Protein AF-A0A173MQA8-F1 (afdb_monomer)

Radius of gyration: 24.19 Å; Cα contacts (8 Å, |Δi|>4): 59; chains: 1; bounding box: 45×31×70 Å

Foldseek 3Di:
DPVVVVVVVVVVVLLVLLVVCVVVVDDLVRSLVVVVVVVDDSVVSVVSNVVVVVVVVLVVLLVVLQVQLVVQQVVLVVVLVVVVVVCVVPVDPVNVVSVVSNVVSVVSNVVSVVVSVD

Secondary structure (DSSP, 8-state):
--HHHHHHHHHHHHHHHHHHHHHTT--HHHHHHHHHTTT--HHHHHHHHHHHHHHHHHHHHHHHHHHHHHHHHHHHHHHHHHHHHHHTTS--THHHHHHHHHHHHHHHHHHHHHHHH-

Organism: NCBI:txid477680

Mean predicted aligned error: 11.74 Å

Solvent-accessible surface area (backbone atoms only — not comparable to full-atom values): 6474 Å² total; per-residue (Å²): 139,71,70,63,61,59,56,51,51,52,52,52,52,51,53,52,50,52,54,51,41,53,74,71,67,52,50,72,68,59,50,43,56,60,45,39,76,75,74,46,58,64,71,58,49,52,51,52,51,51,52,52,51,50,55,53,49,51,56,49,51,46,52,51,35,50,53,53,21,52,49,38,37,52,52,25,50,52,50,42,56,53,44,52,68,51,37,78,78,39,98,54,76,61,60,62,58,41,49,49,48,31,51,53,17,51,52,49,34,52,52,45,54,52,66,74,74,109

Nearest PDB structures (foldseek):
  7ajd-assembly1_AO  TM=7.010E-01  e=4.979E+00  Bos taurus

Sequence (118 aa):
MIKQDAASRTIEAIHESVRTYLKQGLTNEQIIEKLKEENLEPYYIETVIDNIYKEYEDKKNLKNAILTGSILVIVGLVINMLSYRLSENMNSSAFLLFWGIVVTGIVTIIRGMILYRS

Structure (mmCIF, N/CA/C/O backbone):
data_AF-A0A173MQA8-F1
#
_entry.id   AF-A0A173MQA8-F1
#
loop_
_atom_site.group_PDB
_atom_site.id
_atom_site.type_symbol
_atom_site.label_atom_id
_atom_site.label_alt_id
_atom_site.label_comp_id
_atom_site.label_asym_id
_atom_site.label_entity_id
_atom_site.label_seq_id
_atom_site.pdbx_PDB_ins_code
_atom_site.Cartn_x
_atom_site.Cartn_y
_atom_site.Cartn_z
_atom_site.occupancy
_atom_site.B_iso_or_equiv
_atom_site.auth_seq_id
_atom_site.auth_comp_id
_atom_site.auth_asym_id
_atom_site.auth_atom_id
_atom_site.pdbx_PDB_model_num
ATOM 1 N N . MET A 1 1 ? 1.952 17.933 30.700 1.00 52.88 1 MET A N 1
ATOM 2 C CA . MET A 1 1 ? 2.491 17.219 29.523 1.00 52.88 1 MET A CA 1
ATOM 3 C C . MET A 1 1 ? 2.359 15.683 29.600 1.00 52.88 1 MET A C 1
ATOM 5 O O . MET A 1 1 ? 2.929 15.018 28.762 1.00 52.88 1 MET A O 1
ATOM 9 N N . ILE A 1 2 ? 1.587 15.100 30.541 1.00 55.47 2 ILE A N 1
ATOM 10 C CA . ILE A 1 2 ? 1.528 13.629 30.767 1.00 55.47 2 ILE A CA 1
ATOM 11 C C . ILE A 1 2 ? 0.238 12.976 30.209 1.00 55.47 2 ILE A C 1
ATOM 13 O O . ILE A 1 2 ? 0.187 11.773 29.985 1.00 55.47 2 ILE A O 1
ATOM 17 N N . LYS A 1 3 ? -0.820 13.753 29.925 1.00 53.62 3 LYS A N 1
ATOM 18 C CA . LYS A 1 3 ? -2.111 13.208 29.449 1.00 53.62 3 LYS A CA 1
ATOM 19 C C . LYS A 1 3 ? -2.112 12.748 27.984 1.00 53.62 3 LYS A C 1
ATOM 21 O O . LYS A 1 3 ? -2.964 11.949 27.617 1.00 53.62 3 LYS A O 1
ATOM 26 N N . GLN A 1 4 ? -1.188 13.245 27.162 1.00 57.44 4 GLN A N 1
ATOM 27 C CA . GLN A 1 4 ? -1.183 12.9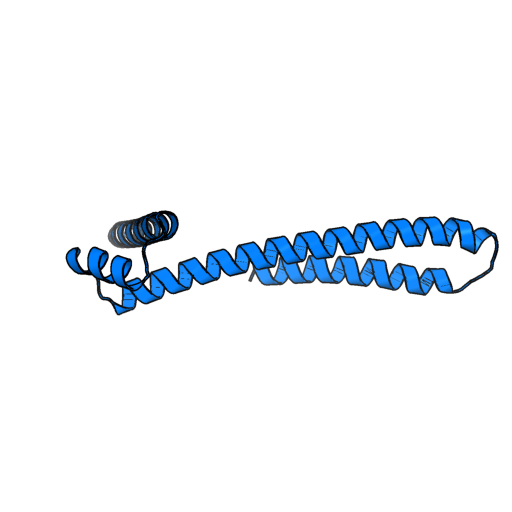72 25.722 1.00 57.44 4 GLN A CA 1
ATOM 28 C C . GLN A 1 4 ? -0.685 11.547 25.412 1.00 57.44 4 GLN A C 1
ATOM 30 O O . GLN A 1 4 ? -1.253 10.879 24.554 1.00 57.44 4 GLN A O 1
ATOM 35 N N . ASP A 1 5 ? 0.268 11.036 26.198 1.00 61.88 5 ASP A N 1
ATOM 36 C CA . ASP A 1 5 ? 0.814 9.681 26.031 1.00 61.88 5 ASP A CA 1
ATOM 37 C C . ASP A 1 5 ? -0.187 8.576 26.383 1.00 61.88 5 ASP A C 1
ATOM 39 O O . ASP A 1 5 ? -0.209 7.534 25.734 1.00 61.88 5 ASP A O 1
ATOM 43 N N . ALA A 1 6 ? -1.032 8.780 27.400 1.00 63.34 6 ALA A N 1
ATOM 44 C CA . ALA A 1 6 ? -2.006 7.769 27.812 1.00 63.34 6 ALA A CA 1
ATOM 45 C C . ALA A 1 6 ? -3.102 7.576 26.754 1.00 63.34 6 ALA A C 1
ATOM 47 O O . ALA A 1 6 ? -3.419 6.445 26.404 1.00 63.34 6 ALA A O 1
ATOM 48 N N . ALA A 1 7 ? -3.627 8.675 26.201 1.00 66.00 7 ALA A N 1
ATOM 49 C CA . ALA A 1 7 ? -4.619 8.620 25.131 1.00 66.00 7 ALA A CA 1
ATOM 50 C C . ALA A 1 7 ? -4.038 8.005 23.847 1.00 66.00 7 ALA A C 1
ATOM 52 O O . ALA A 1 7 ? -4.692 7.174 23.226 1.00 66.00 7 ALA A O 1
ATOM 53 N N . SER A 1 8 ? -2.795 8.351 23.484 1.00 65.56 8 SER A N 1
ATOM 54 C CA . SER A 1 8 ? -2.127 7.782 22.304 1.00 65.56 8 SER A CA 1
ATOM 55 C C . SER A 1 8 ? -1.949 6.265 22.415 1.00 65.56 8 SER A C 1
ATOM 57 O O . SER A 1 8 ? -2.233 5.544 21.463 1.00 65.56 8 SER A O 1
ATOM 59 N N . ARG A 1 9 ? -1.565 5.761 23.596 1.00 68.38 9 ARG A N 1
ATOM 60 C CA . ARG A 1 9 ? -1.428 4.314 23.843 1.00 68.38 9 ARG A CA 1
ATOM 61 C C . ARG A 1 9 ? -2.759 3.571 23.759 1.00 68.38 9 ARG A C 1
ATOM 63 O O . ARG A 1 9 ? -2.796 2.453 23.258 1.00 68.38 9 ARG A O 1
ATOM 70 N N . THR A 1 10 ? -3.853 4.182 24.218 1.00 76.56 10 THR A N 1
ATOM 71 C CA . THR A 1 10 ? -5.195 3.595 24.081 1.00 76.56 10 THR A CA 1
ATOM 72 C C . THR A 1 10 ? -5.611 3.505 22.614 1.00 76.56 10 THR A C 1
ATOM 74 O O . THR A 1 10 ? -6.142 2.485 22.191 1.00 76.56 10 THR A O 1
ATOM 77 N N . ILE A 1 11 ? -5.323 4.538 21.820 1.00 77.88 11 ILE A N 1
ATOM 78 C CA . ILE A 1 11 ? -5.619 4.553 20.381 1.00 77.88 11 ILE A CA 1
ATOM 79 C C . ILE A 1 11 ? -4.815 3.468 19.653 1.00 77.88 11 ILE A C 1
ATOM 81 O O . ILE A 1 11 ? -5.380 2.693 18.883 1.00 77.88 11 ILE A O 1
ATOM 85 N N . GLU A 1 12 ? -3.515 3.362 19.931 1.00 81.88 12 GLU A N 1
ATOM 86 C CA . GLU A 1 12 ? -2.658 2.317 19.359 1.00 81.88 12 GLU A CA 1
ATOM 87 C C . GLU A 1 12 ? -3.158 0.908 19.707 1.00 81.88 12 GLU A C 1
ATOM 89 O O . GLU A 1 12 ? -3.242 0.054 18.823 1.00 81.88 12 GLU A O 1
ATOM 94 N N . ALA A 1 13 ? -3.577 0.683 20.956 1.00 84.88 13 ALA A N 1
ATOM 95 C CA . ALA A 1 13 ? -4.135 -0.596 21.390 1.00 84.88 13 ALA A CA 1
ATOM 96 C C . ALA A 1 13 ? -5.436 -0.958 20.648 1.00 84.88 13 ALA A C 1
ATOM 98 O O . ALA A 1 13 ? -5.638 -2.120 20.283 1.00 84.88 13 ALA A O 1
ATOM 99 N N . ILE A 1 14 ? -6.299 0.026 20.369 1.00 85.25 14 ILE A N 1
ATOM 100 C CA . ILE A 1 14 ? -7.528 -0.185 19.588 1.00 85.25 14 ILE A CA 1
ATOM 101 C C . ILE A 1 14 ? -7.177 -0.541 18.139 1.00 85.25 14 ILE A C 1
ATOM 103 O O . ILE A 1 14 ? -7.697 -1.518 17.600 1.00 85.25 14 ILE A O 1
ATOM 107 N N . HIS A 1 15 ? -6.246 0.189 17.519 1.00 87.56 15 HIS A N 1
ATOM 108 C CA . HIS A 1 15 ? -5.764 -0.119 16.169 1.00 87.56 15 HIS A CA 1
ATOM 109 C C . HIS A 1 15 ? -5.168 -1.532 16.073 1.00 87.56 15 HIS A C 1
ATOM 111 O O . HIS A 1 15 ? -5.411 -2.251 15.099 1.00 87.56 15 HIS A O 1
ATOM 117 N N . GLU A 1 16 ? -4.397 -1.956 17.075 1.00 88.25 16 GLU A N 1
ATOM 118 C CA . GLU A 1 16 ? -3.797 -3.289 17.113 1.00 88.25 16 GLU A CA 1
ATOM 119 C C . GLU A 1 16 ? -4.839 -4.397 17.326 1.00 88.25 16 GLU A C 1
ATOM 121 O O . GLU A 1 16 ? -4.778 -5.443 16.668 1.00 88.25 16 GLU A O 1
ATOM 126 N N . SER A 1 17 ? -5.849 -4.140 18.157 1.00 87.81 17 SER A N 1
ATOM 127 C CA . SER A 1 17 ? -6.977 -5.052 18.374 1.00 87.81 17 SER A CA 1
ATOM 128 C C . SER A 1 17 ? -7.788 -5.243 17.092 1.00 87.81 17 SER A C 1
ATOM 130 O O . SER A 1 17 ? -7.986 -6.376 16.650 1.00 87.81 17 SER A O 1
ATOM 132 N N . VAL A 1 18 ? -8.152 -4.149 16.411 1.00 89.75 18 VAL A N 1
ATOM 133 C CA . VAL A 1 18 ? -8.855 -4.197 15.117 1.00 89.75 18 VAL A CA 1
ATOM 134 C C . VAL A 1 18 ? -8.027 -4.945 14.068 1.00 89.75 18 VAL A C 1
ATOM 136 O O . VAL A 1 18 ? -8.551 -5.830 13.391 1.00 89.75 18 VAL A O 1
ATOM 139 N N . ARG A 1 19 ? -6.717 -4.673 13.960 1.00 89.00 19 ARG A N 1
ATOM 140 C CA . ARG A 1 19 ? -5.829 -5.419 13.046 1.00 89.00 19 ARG A CA 1
ATOM 141 C C . ARG A 1 19 ? -5.806 -6.912 13.353 1.00 89.00 19 ARG A C 1
ATOM 143 O O . ARG A 1 19 ? -5.752 -7.723 12.429 1.00 89.00 19 ARG A O 1
ATOM 150 N N . THR A 1 20 ? -5.809 -7.280 14.629 1.00 91.25 20 THR A N 1
ATOM 151 C CA . THR A 1 20 ? -5.816 -8.683 15.050 1.00 91.25 20 THR A CA 1
ATOM 152 C C . THR A 1 20 ? -7.118 -9.360 14.643 1.00 91.25 20 THR A C 1
ATOM 154 O O . THR A 1 20 ? -7.080 -10.444 14.063 1.00 91.25 20 THR A O 1
ATOM 157 N N . TYR A 1 21 ? -8.257 -8.697 14.843 1.00 91.50 21 TYR A N 1
ATOM 158 C CA . TYR A 1 21 ? -9.551 -9.237 14.442 1.00 91.50 21 TYR A CA 1
ATOM 159 C C . TYR A 1 21 ? -9.703 -9.368 12.922 1.00 91.50 21 TYR A C 1
ATOM 161 O O . TYR A 1 21 ? -10.156 -10.406 12.438 1.00 91.50 21 TYR A O 1
ATOM 169 N N . LEU A 1 22 ? -9.232 -8.382 12.155 1.00 89.50 22 LEU A N 1
ATOM 170 C CA . LEU A 1 22 ? -9.214 -8.460 10.692 1.00 89.50 22 LEU A CA 1
ATOM 171 C C . LEU A 1 22 ? -8.345 -9.627 10.195 1.00 89.50 22 LEU A C 1
ATOM 173 O O . LEU A 1 22 ? -8.740 -10.353 9.286 1.00 89.50 22 LEU A O 1
ATOM 177 N N . LYS A 1 23 ? -7.187 -9.873 10.825 1.00 88.88 23 LYS A N 1
ATOM 178 C CA . LYS A 1 23 ? -6.335 -11.037 10.507 1.00 88.88 23 LYS A CA 1
ATOM 179 C C . LYS A 1 23 ? -6.993 -12.376 10.838 1.00 88.88 23 LYS A C 1
ATOM 181 O O . LYS A 1 23 ? -6.674 -13.373 10.198 1.00 88.88 23 LYS A O 1
ATOM 186 N N . GLN A 1 24 ? -7.881 -12.406 11.828 1.00 91.06 24 GLN A N 1
ATOM 187 C CA . GLN A 1 24 ? -8.671 -13.586 12.186 1.00 91.06 24 GLN A CA 1
ATOM 188 C C . GLN A 1 24 ? -9.861 -13.814 11.237 1.00 91.06 24 GLN A C 1
ATOM 190 O O . GLN A 1 24 ? -10.548 -14.823 11.371 1.00 91.06 24 GLN A O 1
ATOM 195 N N . GLY A 1 25 ? -10.098 -12.914 10.275 1.00 89.81 25 GLY A N 1
ATOM 196 C CA . GLY A 1 25 ? -11.191 -13.027 9.309 1.00 89.81 25 GLY A CA 1
ATOM 197 C C . GLY A 1 25 ? -12.560 -12.654 9.877 1.00 89.81 25 GLY A C 1
ATOM 198 O O . GLY A 1 25 ? -13.575 -13.068 9.322 1.00 89.81 25 GLY A O 1
ATOM 199 N N . LEU A 1 26 ? -12.600 -11.900 10.981 1.00 91.31 26 LEU A N 1
ATOM 200 C CA . LEU A 1 26 ? -13.850 -11.355 11.508 1.00 91.31 26 LEU A CA 1
ATOM 201 C C . LEU A 1 26 ? -14.413 -10.302 10.547 1.00 91.31 26 LEU A C 1
ATOM 203 O O . LEU A 1 26 ? -13.673 -9.519 9.950 1.00 91.31 26 LEU A O 1
ATOM 207 N N . THR A 1 27 ? -15.736 -10.291 10.421 1.00 91.38 27 THR A N 1
ATOM 208 C CA . THR A 1 27 ? -16.469 -9.266 9.663 1.00 91.38 27 THR A CA 1
ATOM 209 C C . THR A 1 27 ? -16.450 -7.932 10.407 1.00 91.38 27 THR A C 1
ATOM 211 O O . THR A 1 27 ? -16.296 -7.899 11.631 1.00 91.38 27 THR A O 1
ATOM 214 N N . ASN A 1 28 ? -16.614 -6.820 9.685 1.00 89.12 28 ASN A N 1
ATOM 215 C CA . ASN A 1 28 ? -16.603 -5.485 10.289 1.00 89.12 28 ASN A CA 1
ATOM 216 C C . ASN A 1 28 ? -17.675 -5.364 11.386 1.00 89.12 28 ASN A C 1
ATOM 218 O O . ASN A 1 28 ? -17.404 -4.815 12.450 1.00 89.12 28 ASN A O 1
ATOM 222 N N . GLU A 1 29 ? -18.854 -5.951 11.170 1.00 90.38 29 GLU A N 1
ATOM 223 C CA . GLU A 1 29 ? -19.962 -5.968 12.126 1.00 90.38 29 GLU A CA 1
ATOM 224 C C . GLU A 1 29 ? -19.579 -6.683 13.430 1.00 90.38 29 GLU A C 1
ATOM 226 O O . GLU A 1 29 ? -19.827 -6.162 14.516 1.00 90.38 29 GLU A O 1
ATOM 231 N N . GLN A 1 30 ? -18.901 -7.832 13.336 1.00 91.12 30 GLN A N 1
ATOM 232 C CA . GLN A 1 30 ? -18.427 -8.586 14.505 1.00 91.12 30 GLN A CA 1
ATOM 233 C C . GLN A 1 30 ? -17.333 -7.842 15.278 1.00 91.12 30 GLN A C 1
ATOM 235 O O . GLN A 1 30 ? -17.239 -7.960 16.500 1.00 91.12 30 GLN A O 1
ATOM 240 N N . ILE A 1 31 ? -16.484 -7.090 14.574 1.00 89.56 31 ILE A N 1
ATOM 241 C CA . ILE A 1 31 ? -15.442 -6.264 15.193 1.00 89.56 31 ILE A CA 1
ATOM 242 C C . ILE A 1 31 ? -16.077 -5.110 15.966 1.00 89.56 31 ILE A C 1
ATOM 244 O O . ILE A 1 31 ? -15.696 -4.857 17.110 1.00 89.56 31 ILE A O 1
ATOM 248 N N . ILE A 1 32 ? -17.061 -4.441 15.360 1.00 91.25 32 ILE A N 1
ATOM 249 C CA . ILE A 1 32 ? -17.809 -3.355 15.997 1.00 91.25 32 ILE A CA 1
ATOM 250 C C . ILE A 1 32 ? -18.537 -3.872 17.236 1.00 91.25 32 ILE A C 1
ATOM 252 O O . ILE A 1 32 ? -18.463 -3.234 18.281 1.00 91.25 32 ILE A O 1
ATOM 256 N N . GLU A 1 33 ? -19.192 -5.032 17.155 1.00 90.38 33 GLU A N 1
ATOM 257 C CA . GLU A 1 33 ? -19.903 -5.628 18.290 1.00 90.38 33 GLU A CA 1
ATOM 258 C C . GLU A 1 33 ? -18.961 -5.922 19.467 1.00 90.38 33 GLU A C 1
ATOM 260 O O . GLU A 1 33 ? -19.231 -5.480 20.582 1.00 90.38 33 GLU A O 1
ATOM 265 N N . LYS A 1 34 ? -17.804 -6.548 19.213 1.00 86.88 34 LYS A N 1
ATOM 266 C CA . LYS A 1 34 ? -16.800 -6.828 20.254 1.00 86.88 34 LYS A CA 1
ATOM 267 C C . LYS A 1 34 ? -16.221 -5.571 20.893 1.00 86.88 34 LYS A C 1
ATOM 269 O 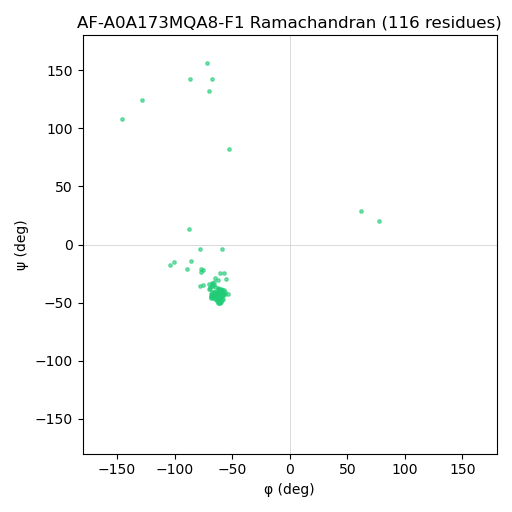O . LYS A 1 34 ? -16.050 -5.516 22.103 1.00 86.88 34 LYS A O 1
ATOM 274 N N . LEU A 1 35 ? -15.907 -4.554 20.095 1.00 85.94 35 LEU A N 1
ATOM 275 C CA . LEU A 1 35 ? -15.314 -3.317 20.611 1.00 85.94 35 LEU A CA 1
ATOM 276 C C . LEU A 1 35 ? -16.352 -2.408 21.282 1.00 85.94 35 LEU A C 1
ATOM 278 O O . LEU A 1 35 ? -16.011 -1.598 22.141 1.00 85.94 35 LEU A O 1
ATOM 282 N N . LYS A 1 36 ? -17.635 -2.578 20.957 1.00 87.25 36 LYS A N 1
ATOM 283 C CA . LYS A 1 36 ? -18.736 -1.909 21.651 1.00 87.25 36 LYS A CA 1
ATOM 284 C C . LYS A 1 36 ? -18.895 -2.409 23.091 1.00 87.25 36 LYS A C 1
ATOM 286 O O . LYS A 1 36 ? -19.235 -1.607 23.959 1.00 87.25 36 LYS A O 1
ATOM 291 N N . GLU A 1 37 ? -18.609 -3.685 23.366 1.00 86.12 37 GLU A N 1
ATOM 292 C CA . GLU A 1 37 ? -18.572 -4.229 24.738 1.00 86.12 37 GLU A CA 1
ATOM 293 C C . GLU A 1 37 ? -17.522 -3.522 25.616 1.00 86.12 37 GLU A C 1
ATOM 295 O O . GLU A 1 37 ? -17.687 -3.421 26.831 1.00 86.12 37 GLU A O 1
ATOM 300 N N . GLU A 1 38 ? -16.489 -2.942 25.000 1.00 81.88 38 GLU A N 1
ATOM 301 C CA . GLU A 1 38 ? -15.432 -2.172 25.664 1.00 81.88 38 GLU A CA 1
ATOM 302 C C . GLU A 1 38 ? -15.772 -0.672 25.832 1.00 81.88 38 GLU A C 1
ATOM 304 O O . GLU A 1 38 ? -14.906 0.127 26.186 1.00 81.88 38 GLU A O 1
ATOM 309 N N . ASN A 1 39 ? -17.039 -0.275 25.631 1.00 82.00 39 ASN A N 1
ATOM 310 C CA . ASN A 1 39 ? -17.531 1.115 25.662 1.00 82.00 39 ASN A CA 1
ATOM 311 C C . ASN A 1 39 ? -16.915 2.049 24.600 1.00 82.00 39 ASN A C 1
ATOM 313 O O . ASN A 1 39 ? -16.828 3.262 24.811 1.00 82.00 39 ASN A O 1
ATOM 317 N N . LEU A 1 40 ? -16.509 1.519 23.446 1.00 82.50 40 LEU A N 1
ATOM 318 C CA . LEU A 1 40 ? -16.059 2.342 22.322 1.00 82.50 40 LEU A CA 1
ATOM 319 C C . LEU A 1 40 ? -17.236 2.780 21.444 1.00 82.50 40 LEU A C 1
ATOM 321 O O . LEU A 1 40 ? -18.178 2.022 21.202 1.00 82.50 40 LEU A O 1
ATOM 325 N N . GLU A 1 41 ? -17.176 4.014 20.940 1.00 86.38 41 GLU A N 1
ATOM 326 C CA . GLU A 1 41 ? -18.194 4.511 20.016 1.00 86.38 41 GLU A CA 1
ATOM 327 C C . GLU A 1 41 ? -18.094 3.806 18.649 1.00 86.38 41 GLU A C 1
ATOM 329 O O . GLU A 1 41 ? -17.006 3.762 18.065 1.00 86.38 41 GLU A O 1
ATOM 334 N N . PRO A 1 42 ? -19.216 3.319 18.080 1.00 83.31 42 PRO A N 1
ATOM 335 C CA . PRO A 1 42 ? -19.234 2.628 16.787 1.00 83.31 42 PRO A CA 1
ATOM 336 C C . PRO A 1 42 ? -18.583 3.425 15.654 1.00 83.31 42 PRO A C 1
ATOM 338 O O . PRO A 1 42 ? -17.781 2.886 14.899 1.00 83.31 42 PRO A O 1
ATOM 341 N N . TYR A 1 43 ? -18.859 4.730 15.594 1.00 86.69 43 TYR A N 1
ATOM 342 C CA . TYR A 1 43 ? -18.294 5.629 14.587 1.00 86.69 43 TYR A CA 1
ATOM 343 C C . TYR A 1 43 ? -16.758 5.672 14.628 1.00 86.69 43 TYR A C 1
ATOM 345 O O . TYR A 1 43 ? -16.082 5.704 13.596 1.00 86.69 43 TYR A O 1
ATOM 353 N N . TYR A 1 44 ? -16.187 5.644 15.834 1.00 85.69 44 TYR A N 1
ATOM 354 C CA . TYR A 1 44 ? -14.741 5.619 16.007 1.00 85.69 44 TYR A CA 1
ATOM 355 C C . TYR A 1 44 ? -14.147 4.293 15.517 1.00 85.69 44 TYR A C 1
ATOM 357 O O . TYR A 1 44 ? -13.147 4.295 14.802 1.00 85.69 44 TYR A O 1
ATOM 365 N N . ILE A 1 45 ? -14.794 3.167 15.832 1.00 86.38 45 ILE A N 1
ATOM 366 C CA . ILE A 1 45 ? -14.363 1.833 15.388 1.00 86.38 45 ILE A CA 1
ATOM 367 C C . ILE A 1 45 ? -14.394 1.728 13.857 1.00 86.38 45 ILE A C 1
ATOM 369 O O . ILE A 1 45 ? -13.418 1.278 13.259 1.00 86.38 45 ILE A O 1
ATOM 373 N N . GLU A 1 46 ? -15.470 2.190 13.216 1.00 88.56 46 GLU A N 1
ATOM 374 C CA . GLU A 1 46 ? -15.590 2.230 11.752 1.00 88.56 46 GLU A CA 1
ATOM 375 C C . GLU A 1 46 ? -14.463 3.045 11.113 1.00 88.56 46 GLU A C 1
ATOM 377 O O . GLU A 1 46 ? -13.842 2.600 10.148 1.00 88.56 46 GLU A O 1
ATOM 382 N N . THR A 1 47 ? -14.140 4.199 11.699 1.00 89.19 47 THR A N 1
ATOM 383 C CA . THR A 1 47 ? -13.039 5.052 11.233 1.00 89.19 47 THR A CA 1
ATOM 384 C C . THR A 1 47 ? -11.691 4.332 11.331 1.00 89.19 47 THR A C 1
ATOM 386 O O . THR A 1 47 ? -10.873 4.405 10.414 1.00 89.19 47 THR A O 1
ATOM 389 N N . VAL A 1 48 ? -11.442 3.608 12.427 1.00 88.56 48 VAL A N 1
ATOM 390 C CA . VAL A 1 48 ? -10.210 2.821 12.608 1.00 88.56 48 VAL A CA 1
ATOM 391 C C . VAL A 1 48 ? -10.127 1.690 11.582 1.00 88.56 48 VAL A C 1
ATOM 393 O O . VAL A 1 48 ? -9.071 1.488 10.981 1.00 88.56 48 VAL A O 1
ATOM 396 N N . ILE A 1 49 ? -11.233 0.978 11.349 1.00 90.12 49 ILE A N 1
ATOM 397 C CA . ILE A 1 49 ? -11.323 -0.087 10.344 1.00 90.12 49 ILE A CA 1
ATOM 398 C C . ILE A 1 49 ? -11.022 0.467 8.943 1.00 90.12 49 ILE A C 1
ATOM 400 O O . ILE A 1 49 ? -10.173 -0.084 8.241 1.00 90.12 49 ILE A O 1
ATOM 404 N N . ASP A 1 50 ? -11.665 1.570 8.553 1.00 90.50 50 ASP A N 1
ATOM 405 C CA . ASP A 1 50 ? -11.468 2.218 7.251 1.00 90.50 50 ASP A CA 1
ATOM 406 C C . ASP A 1 50 ? -10.014 2.674 7.051 1.00 90.50 50 ASP A C 1
ATOM 408 O O . ASP A 1 50 ? -9.398 2.386 6.024 1.00 90.50 50 ASP A O 1
ATOM 412 N N . ASN A 1 51 ? -9.413 3.292 8.071 1.00 88.25 51 ASN A N 1
ATOM 413 C CA . ASN A 1 51 ? -8.004 3.686 8.034 1.00 88.25 51 ASN A CA 1
ATOM 414 C C . ASN A 1 51 ? -7.072 2.481 7.847 1.00 88.25 51 ASN A C 1
ATOM 416 O O . ASN A 1 51 ? -6.118 2.550 7.074 1.00 88.25 51 ASN A O 1
ATOM 420 N N . ILE A 1 52 ? -7.351 1.358 8.515 1.00 88.06 52 ILE A N 1
ATOM 421 C CA . ILE A 1 52 ? -6.561 0.133 8.353 1.00 88.06 52 ILE A CA 1
ATOM 422 C C . ILE A 1 52 ? -6.700 -0.422 6.929 1.00 88.06 52 ILE A C 1
ATOM 424 O O . ILE A 1 52 ? -5.695 -0.825 6.339 1.00 88.06 52 ILE A O 1
ATOM 428 N N . TYR A 1 53 ? -7.904 -0.427 6.350 1.00 88.19 53 TYR A N 1
ATOM 429 C CA . TYR A 1 53 ? -8.100 -0.854 4.961 1.00 88.19 53 TYR A CA 1
ATOM 430 C C . TYR A 1 53 ? -7.348 0.037 3.972 1.00 88.19 53 TYR A C 1
ATOM 432 O O . TYR A 1 53 ? -6.647 -0.495 3.108 1.00 88.19 53 TYR A O 1
ATOM 440 N N . LYS A 1 54 ? -7.415 1.361 4.144 1.00 86.38 54 LYS A N 1
ATOM 441 C CA . LYS A 1 54 ? -6.655 2.322 3.332 1.00 86.38 54 LYS A CA 1
ATOM 442 C C . LYS A 1 54 ? -5.154 2.068 3.415 1.00 86.38 54 LYS A C 1
ATOM 444 O O . LYS A 1 54 ? -4.511 1.917 2.384 1.00 86.38 54 LYS A O 1
ATOM 449 N N . GLU A 1 55 ? -4.602 1.864 4.613 1.00 85.00 55 GLU A N 1
ATOM 450 C CA . GLU A 1 55 ? -3.182 1.514 4.768 1.00 85.00 55 GLU A CA 1
ATOM 451 C C . GLU A 1 55 ? -2.794 0.219 4.030 1.00 85.00 55 GLU A C 1
ATOM 453 O O . GLU A 1 55 ? -1.687 0.105 3.488 1.00 85.00 55 GLU A O 1
ATOM 458 N N . TYR A 1 56 ? -3.665 -0.796 4.042 1.00 84.56 56 TYR A N 1
ATOM 459 C CA . TYR A 1 56 ? -3.429 -2.041 3.308 1.00 84.56 56 TYR A CA 1
ATOM 460 C C . TYR A 1 56 ? -3.479 -1.827 1.796 1.00 84.56 56 TYR A C 1
ATOM 462 O O . TYR A 1 56 ? -2.629 -2.362 1.074 1.00 84.56 56 TYR A O 1
ATOM 470 N N . GLU A 1 57 ? -4.452 -1.054 1.322 1.00 85.25 57 GLU A N 1
ATOM 471 C CA . GLU A 1 57 ? -4.606 -0.710 -0.085 1.00 85.25 57 GLU A CA 1
ATOM 472 C C . GLU A 1 57 ? -3.421 0.121 -0.587 1.00 85.25 57 GLU A C 1
ATOM 474 O O . GLU A 1 57 ? -2.826 -0.227 -1.606 1.00 85.25 57 GLU A O 1
ATOM 479 N N . ASP A 1 58 ? -2.977 1.115 0.176 1.00 80.81 58 ASP A N 1
ATOM 480 C CA . ASP A 1 58 ? -1.824 1.955 -0.149 1.00 80.81 58 ASP A CA 1
ATOM 481 C C . ASP A 1 58 ? -0.538 1.134 -0.246 1.00 80.81 58 ASP A C 1
ATOM 483 O O . ASP A 1 58 ? 0.217 1.245 -1.216 1.00 80.81 58 ASP A O 1
ATOM 487 N N . LYS A 1 59 ? -0.305 0.217 0.703 1.00 80.19 59 LYS A N 1
ATOM 488 C CA . LYS A 1 59 ? 0.839 -0.710 0.644 1.00 80.19 59 LYS A CA 1
ATOM 489 C C . LYS A 1 59 ? 0.770 -1.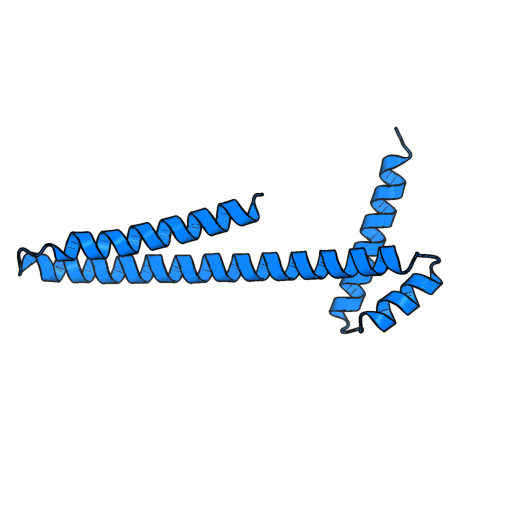633 -0.570 1.00 80.19 59 LYS A C 1
ATOM 491 O O . LYS A 1 59 ? 1.807 -1.959 -1.153 1.00 80.19 59 LYS A O 1
ATOM 496 N N . LYS A 1 60 ? -0.426 -2.089 -0.949 1.00 81.62 60 LYS A N 1
ATOM 497 C CA . LYS A 1 60 ? -0.631 -2.923 -2.140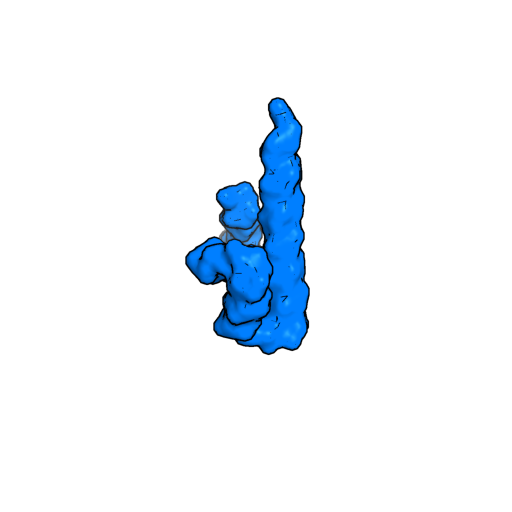 1.00 81.62 60 LYS A CA 1
ATOM 498 C C . LYS A 1 60 ? -0.380 -2.121 -3.418 1.00 81.62 60 LYS A C 1
ATOM 500 O O . LYS A 1 60 ? 0.349 -2.595 -4.289 1.00 81.62 60 LYS A O 1
ATOM 505 N N . ASN A 1 61 ? -0.918 -0.910 -3.506 1.00 77.12 61 ASN A N 1
ATOM 506 C CA . ASN A 1 61 ? -0.726 0.003 -4.627 1.00 77.12 61 ASN A CA 1
ATOM 507 C C . ASN A 1 61 ? 0.750 0.375 -4.788 1.00 77.12 61 ASN A C 1
ATOM 509 O O . ASN A 1 61 ? 1.266 0.333 -5.904 1.00 77.12 61 ASN A O 1
ATOM 513 N N . LEU A 1 62 ? 1.465 0.607 -3.684 1.00 74.31 62 LEU A N 1
ATOM 514 C CA . LEU A 1 62 ? 2.911 0.817 -3.692 1.00 74.31 62 LEU A CA 1
ATOM 515 C C . LEU A 1 62 ? 3.656 -0.397 -4.257 1.00 74.31 62 LEU A C 1
ATOM 517 O O . LEU A 1 62 ? 4.479 -0.248 -5.159 1.00 74.31 62 LEU A O 1
ATOM 521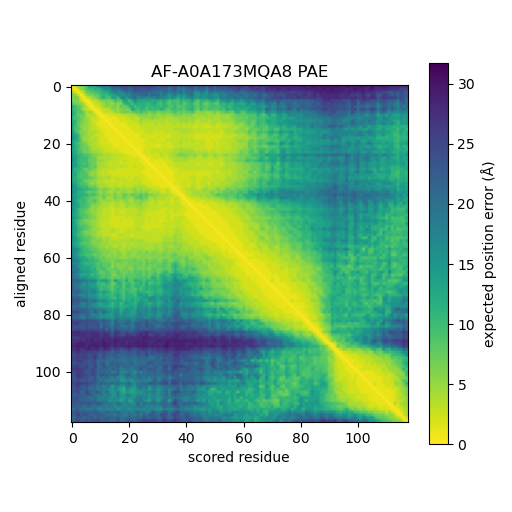 N N . L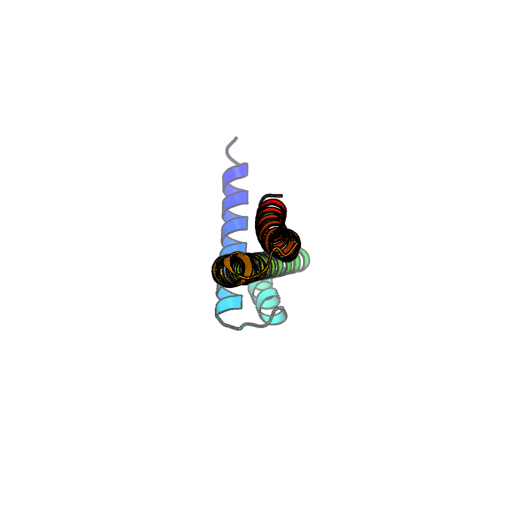YS A 1 63 ? 3.367 -1.607 -3.758 1.00 79.56 63 LYS A N 1
ATOM 522 C CA . LYS A 1 63 ? 3.995 -2.839 -4.267 1.00 79.56 63 LYS A CA 1
ATOM 523 C C . LYS A 1 63 ? 3.750 -3.017 -5.764 1.00 79.56 63 LYS A C 1
ATOM 525 O O . LYS A 1 63 ? 4.687 -3.327 -6.497 1.00 79.56 63 LYS A O 1
ATOM 530 N N . ASN A 1 64 ? 2.522 -2.778 -6.219 1.00 79.00 64 ASN A N 1
ATOM 531 C CA . ASN A 1 64 ? 2.165 -2.856 -7.632 1.00 79.00 64 ASN A CA 1
ATOM 532 C C . ASN A 1 64 ? 2.894 -1.796 -8.468 1.00 79.00 64 ASN A C 1
ATOM 534 O O . ASN A 1 64 ? 3.381 -2.114 -9.552 1.00 79.00 64 ASN A O 1
ATOM 538 N N . ALA A 1 65 ? 3.015 -0.563 -7.970 1.00 73.25 65 ALA A N 1
ATOM 539 C CA . ALA A 1 65 ? 3.730 0.513 -8.650 1.00 73.25 65 ALA A CA 1
ATOM 540 C C . ALA A 1 65 ? 5.229 0.208 -8.779 1.00 73.25 65 ALA A C 1
ATOM 542 O O . ALA A 1 65 ? 5.790 0.356 -9.865 1.00 73.25 65 ALA A O 1
ATOM 543 N N . ILE A 1 66 ? 5.861 -0.283 -7.705 1.00 78.44 66 ILE A N 1
ATOM 544 C CA . ILE A 1 66 ? 7.267 -0.711 -7.720 1.00 78.44 66 ILE A CA 1
ATOM 545 C C . ILE A 1 66 ? 7.454 -1.855 -8.717 1.00 78.44 66 ILE A C 1
ATOM 547 O O . ILE A 1 66 ? 8.310 -1.757 -9.589 1.00 78.44 66 ILE A O 1
ATOM 551 N N . LEU A 1 67 ? 6.629 -2.905 -8.642 1.00 85.00 67 LEU A N 1
ATOM 552 C CA . LEU A 1 67 ? 6.737 -4.066 -9.528 1.00 85.00 67 LEU A CA 1
ATOM 553 C C . LEU A 1 67 ? 6.568 -3.675 -11.002 1.00 85.00 67 LEU A C 1
ATOM 555 O O . LEU A 1 67 ? 7.393 -4.038 -11.839 1.00 85.00 67 LEU A O 1
ATOM 559 N N . THR A 1 68 ? 5.529 -2.898 -11.311 1.00 77.25 68 THR A N 1
ATOM 560 C CA . THR A 1 68 ? 5.247 -2.436 -12.679 1.00 77.25 68 THR A CA 1
ATOM 561 C C . THR A 1 68 ? 6.381 -1.557 -13.197 1.00 77.25 68 THR A C 1
ATOM 563 O O . THR A 1 68 ? 6.854 -1.747 -14.316 1.00 77.25 68 THR A O 1
ATOM 566 N N . GLY A 1 69 ? 6.870 -0.633 -12.369 1.00 71.56 69 GLY A N 1
ATOM 567 C CA . GLY A 1 69 ? 7.998 0.221 -12.708 1.00 71.56 69 GLY A CA 1
ATOM 568 C C . GLY A 1 69 ? 9.286 -0.566 -12.959 1.00 71.56 69 GLY A C 1
ATOM 569 O O . GLY A 1 69 ? 9.949 -0.344 -13.971 1.00 71.56 69 GLY A O 1
ATOM 570 N N . SER A 1 70 ? 9.621 -1.530 -12.096 1.00 79.50 70 SER A N 1
ATOM 571 C CA . SER A 1 70 ? 10.787 -2.402 -12.277 1.00 79.50 70 SER A CA 1
ATOM 572 C C . SER A 1 70 ? 10.706 -3.210 -13.572 1.00 79.50 70 SER A C 1
ATOM 574 O O . SER A 1 70 ? 11.694 -3.277 -14.301 1.00 79.50 70 SER A O 1
ATOM 576 N N . ILE A 1 71 ? 9.538 -3.774 -13.899 1.00 83.44 71 ILE A N 1
ATOM 577 C CA . ILE A 1 71 ? 9.330 -4.495 -15.163 1.00 83.44 71 ILE A CA 1
ATOM 578 C C . ILE A 1 71 ? 9.549 -3.560 -16.354 1.00 83.44 71 ILE A C 1
ATOM 580 O O . ILE A 1 71 ? 10.285 -3.917 -17.270 1.00 83.44 71 ILE A O 1
ATOM 584 N N . LEU A 1 72 ? 8.972 -2.354 -16.335 1.00 76.06 72 LEU A N 1
ATOM 585 C CA . LEU A 1 72 ? 9.147 -1.376 -17.414 1.00 76.06 72 LEU A CA 1
ATOM 586 C C . LEU A 1 72 ? 10.614 -0.981 -17.611 1.00 76.06 72 LEU A C 1
ATOM 588 O O . LEU A 1 72 ? 11.069 -0.891 -18.749 1.00 76.06 72 LEU A O 1
ATOM 592 N N . VAL A 1 73 ? 11.371 -0.793 -16.526 1.00 77.38 73 VAL A N 1
ATOM 593 C CA . VAL A 1 73 ? 12.809 -0.498 -16.603 1.00 77.38 73 VAL A CA 1
ATOM 594 C C . VAL A 1 73 ? 13.582 -1.677 -17.193 1.00 77.38 73 VAL A C 1
ATOM 596 O O . VAL A 1 73 ? 14.379 -1.475 -18.104 1.00 77.38 73 VAL A O 1
ATOM 599 N N . ILE A 1 74 ? 1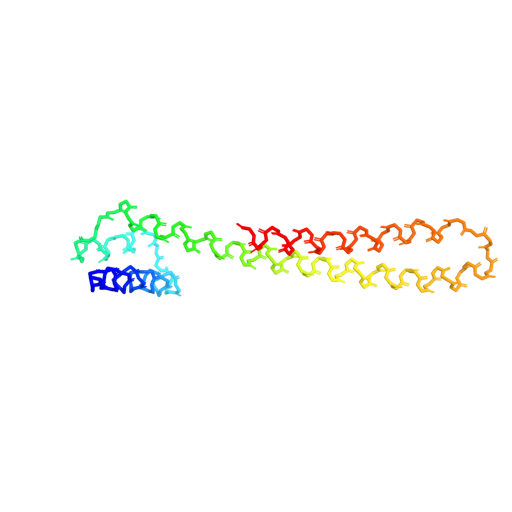3.336 -2.905 -16.727 1.00 81.12 74 ILE A N 1
ATOM 600 C CA . ILE A 1 74 ? 14.024 -4.103 -17.234 1.00 81.12 74 ILE A CA 1
ATOM 601 C C . ILE A 1 74 ? 13.717 -4.313 -18.718 1.00 81.12 74 ILE A C 1
ATOM 603 O O . ILE A 1 74 ? 14.634 -4.490 -19.517 1.00 81.12 74 ILE A O 1
ATOM 607 N N . VAL A 1 75 ? 12.441 -4.255 -19.102 1.00 78.50 75 VAL A N 1
ATOM 608 C CA . VAL A 1 75 ? 12.010 -4.391 -20.499 1.00 78.50 75 VAL A CA 1
ATOM 609 C C . VAL A 1 75 ? 12.617 -3.277 -21.350 1.00 78.50 75 VAL A C 1
ATOM 611 O O . VAL A 1 75 ? 13.177 -3.557 -22.407 1.00 78.50 75 VAL A O 1
ATOM 614 N N . GLY A 1 76 ? 12.590 -2.032 -20.868 1.00 68.94 76 GLY A N 1
ATOM 615 C CA . GLY A 1 76 ? 13.224 -0.897 -21.532 1.00 68.94 76 GLY A CA 1
ATOM 616 C C . GLY A 1 76 ? 14.726 -1.098 -21.748 1.00 68.94 76 GLY A C 1
ATOM 617 O O . GLY A 1 76 ? 15.217 -0.846 -22.844 1.00 68.94 76 GLY A O 1
ATOM 618 N N . LEU A 1 77 ? 15.454 -1.612 -20.752 1.00 76.12 77 LEU A N 1
ATOM 619 C CA . LEU A 1 77 ? 16.887 -1.912 -20.859 1.00 76.12 77 LEU A CA 1
ATOM 620 C C . LEU A 1 77 ? 17.178 -3.043 -21.849 1.00 76.12 77 LEU A C 1
ATOM 622 O O . LEU A 1 77 ? 18.088 -2.914 -22.666 1.00 76.12 77 LEU A O 1
ATOM 626 N N . VAL A 1 78 ? 16.403 -4.131 -21.811 1.00 77.00 78 VAL A N 1
ATOM 627 C CA . VAL A 1 78 ? 16.553 -5.258 -22.746 1.00 77.00 78 VAL A CA 1
ATOM 628 C C . VAL A 1 78 ? 16.304 -4.799 -24.179 1.00 77.00 78 VAL A C 1
ATOM 630 O O . VAL A 1 78 ? 17.108 -5.091 -25.064 1.00 77.00 78 VAL A O 1
ATOM 633 N N . ILE A 1 79 ? 15.230 -4.041 -24.406 1.00 70.88 79 ILE A N 1
ATOM 634 C CA . ILE A 1 79 ? 14.916 -3.502 -25.726 1.00 70.88 79 ILE A CA 1
ATOM 635 C C . ILE A 1 79 ? 16.009 -2.534 -26.183 1.00 70.88 79 ILE A C 1
ATOM 637 O O . ILE A 1 79 ? 16.461 -2.639 -27.316 1.00 70.88 79 ILE A O 1
ATOM 641 N N . ASN A 1 80 ? 16.491 -1.647 -25.313 1.00 66.00 80 ASN A N 1
ATOM 642 C CA . ASN A 1 80 ? 17.557 -0.709 -25.656 1.00 66.00 80 ASN A CA 1
ATOM 643 C C . ASN A 1 80 ? 18.862 -1.443 -26.029 1.00 66.00 80 ASN A C 1
ATOM 645 O O . ASN A 1 80 ? 19.483 -1.132 -27.040 1.00 66.00 80 ASN A O 1
ATOM 649 N N . MET A 1 81 ? 19.229 -2.499 -25.296 1.00 70.44 81 MET A N 1
ATOM 650 C CA . MET A 1 81 ? 20.404 -3.323 -25.600 1.00 70.44 81 MET A CA 1
ATOM 651 C C . MET A 1 81 ? 20.272 -4.079 -26.936 1.00 70.44 81 MET A C 1
ATOM 653 O O . MET A 1 81 ? 21.233 -4.149 -27.706 1.00 70.44 81 MET A O 1
ATOM 657 N N . LEU A 1 82 ? 19.085 -4.618 -27.243 1.00 67.06 82 LEU A N 1
ATOM 658 C CA . LEU A 1 82 ? 18.796 -5.242 -28.541 1.00 67.06 82 LEU A CA 1
ATOM 659 C C . LEU A 1 82 ? 18.783 -4.210 -29.675 1.00 67.06 82 LEU A C 1
ATOM 661 O O . LEU A 1 82 ? 19.334 -4.464 -30.744 1.00 67.06 82 LEU A O 1
ATOM 665 N N . SER A 1 83 ? 18.213 -3.030 -29.434 1.00 61.34 83 SER A N 1
ATOM 666 C CA . SER A 1 83 ? 18.203 -1.918 -30.381 1.00 61.34 83 SER A CA 1
ATOM 667 C C . SER A 1 83 ? 19.586 -1.365 -30.650 1.00 61.34 83 SER A C 1
ATOM 669 O O . SER A 1 83 ? 19.844 -1.006 -31.787 1.00 61.34 83 SER A O 1
ATOM 671 N N . TYR A 1 84 ? 20.489 -1.333 -29.672 1.00 61.03 84 TYR A N 1
ATOM 672 C CA . TYR A 1 84 ? 21.872 -0.919 -29.899 1.00 61.03 84 TYR A CA 1
ATOM 673 C C . TYR A 1 84 ? 22.581 -1.887 -30.861 1.00 61.03 84 TYR A C 1
ATOM 675 O O . TYR A 1 84 ? 23.192 -1.453 -31.833 1.00 61.03 84 TYR A O 1
ATOM 683 N N . ARG A 1 85 ? 22.388 -3.205 -30.679 1.00 64.12 85 ARG A N 1
ATOM 684 C CA . ARG A 1 85 ? 22.892 -4.235 -31.612 1.00 64.12 85 ARG A CA 1
ATOM 685 C C . ARG A 1 85 ? 22.240 -4.182 -33.000 1.00 64.12 85 ARG A C 1
ATOM 687 O O . ARG A 1 85 ? 22.878 -4.517 -33.992 1.00 64.12 85 ARG A O 1
ATOM 694 N N . LEU A 1 86 ? 20.969 -3.790 -33.087 1.00 58.03 86 LEU A N 1
ATOM 695 C CA . LEU A 1 86 ? 20.258 -3.605 -34.361 1.00 58.03 86 LEU A CA 1
ATOM 696 C C . LEU A 1 86 ? 20.633 -2.285 -35.055 1.00 58.03 86 LEU A C 1
ATOM 698 O O . LEU A 1 86 ? 20.723 -2.241 -36.279 1.00 58.03 86 LEU A O 1
ATOM 702 N N . SER A 1 87 ? 20.878 -1.221 -34.288 1.00 54.16 87 SER A N 1
ATOM 703 C CA . SER A 1 87 ? 21.190 0.119 -34.791 1.00 54.16 87 SER A CA 1
ATOM 704 C C . SER A 1 87 ? 22.626 0.245 -35.289 1.00 54.16 87 SER A C 1
ATOM 706 O O . SER A 1 87 ? 22.864 1.075 -36.160 1.00 54.16 87 SER A O 1
ATOM 708 N N . GLU A 1 88 ? 23.561 -0.589 -34.819 1.00 57.06 88 GLU A N 1
ATOM 709 C CA . GLU A 1 88 ? 24.878 -0.733 -35.465 1.00 57.06 88 GLU A CA 1
ATOM 710 C C . GLU A 1 88 ? 24.758 -1.147 -36.944 1.00 57.06 88 GLU A C 1
ATOM 712 O O . GLU A 1 88 ? 25.636 -0.826 -37.739 1.00 57.06 88 GLU A O 1
ATOM 717 N N . ASN A 1 89 ? 23.650 -1.789 -37.341 1.00 56.84 89 ASN A N 1
ATOM 718 C CA . ASN A 1 89 ? 23.401 -2.201 -38.725 1.00 56.84 89 ASN A CA 1
ATOM 719 C C . ASN A 1 89 ? 22.461 -1.264 -39.504 1.00 56.84 89 ASN A C 1
ATOM 721 O O . ASN A 1 89 ? 22.382 -1.357 -40.728 1.00 56.84 89 ASN A O 1
ATOM 725 N N . MET A 1 90 ? 21.725 -0.370 -38.836 1.00 55.28 90 MET A N 1
ATOM 726 C CA . MET A 1 90 ? 20.731 0.500 -39.470 1.00 55.28 90 MET A CA 1
ATOM 727 C C . MET A 1 90 ? 20.707 1.850 -38.747 1.00 55.28 90 MET A C 1
ATOM 729 O O . MET A 1 90 ? 20.207 1.921 -37.629 1.00 55.28 90 MET A O 1
ATOM 733 N N . ASN A 1 91 ? 21.221 2.914 -39.376 1.00 56.03 91 ASN A N 1
ATOM 734 C CA . ASN A 1 91 ? 21.147 4.313 -38.913 1.00 56.03 91 ASN A CA 1
ATOM 735 C C . ASN A 1 91 ? 19.692 4.729 -38.602 1.00 56.03 91 ASN A C 1
ATOM 737 O O . ASN A 1 91 ? 19.017 5.316 -39.446 1.00 56.03 91 ASN A O 1
ATOM 741 N N . SER A 1 92 ? 19.176 4.394 -37.419 1.00 57.66 92 SER A N 1
ATOM 742 C CA . SER A 1 92 ? 17.741 4.437 -37.139 1.00 57.66 92 SER A CA 1
ATOM 743 C C . SER A 1 92 ? 17.439 5.233 -35.877 1.00 57.66 92 SER A C 1
ATOM 745 O O . SER A 1 92 ? 17.894 4.927 -34.776 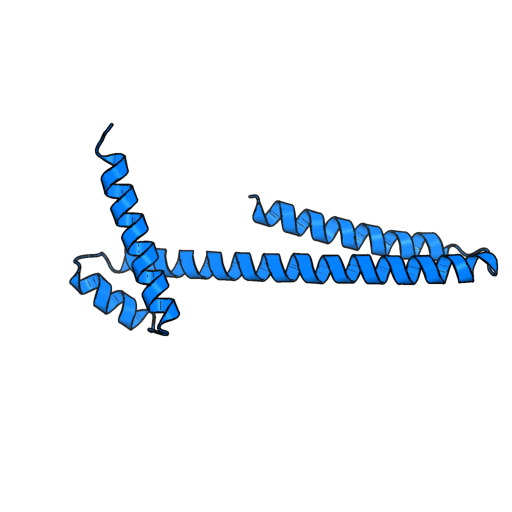1.00 57.66 92 SER A O 1
ATOM 747 N N . SER A 1 93 ? 16.578 6.235 -36.040 1.00 64.38 93 SER A N 1
ATOM 748 C CA . SER A 1 93 ? 15.973 7.067 -34.994 1.00 64.38 93 SER A CA 1
ATOM 749 C C . SER A 1 93 ? 15.154 6.280 -33.957 1.00 64.38 93 SER A C 1
ATOM 751 O O . SER A 1 93 ? 14.709 6.853 -32.962 1.00 64.38 93 SER A O 1
ATOM 753 N N . ALA A 1 94 ? 14.999 4.963 -34.136 1.00 61.59 94 ALA A N 1
ATOM 754 C CA . ALA A 1 94 ? 14.374 4.048 -33.185 1.00 61.59 94 ALA A CA 1
ATOM 755 C C . ALA A 1 94 ? 15.015 4.090 -31.784 1.00 61.59 94 ALA A C 1
ATOM 757 O O . ALA A 1 94 ? 14.313 3.915 -30.790 1.00 61.59 94 ALA A O 1
ATOM 758 N N . PHE A 1 95 ? 16.313 4.398 -31.680 1.00 64.81 95 PHE A N 1
ATOM 759 C CA . PHE A 1 95 ? 16.994 4.559 -30.390 1.00 64.81 95 PHE A CA 1
ATOM 760 C C . PHE A 1 95 ? 16.318 5.608 -29.483 1.00 64.81 95 PHE A C 1
ATOM 762 O O . PHE A 1 95 ? 16.129 5.367 -28.290 1.00 64.81 95 PHE A O 1
ATOM 769 N N . LEU A 1 96 ? 15.876 6.743 -30.045 1.00 67.94 96 LEU A N 1
ATOM 770 C CA . LEU A 1 96 ? 15.210 7.811 -29.285 1.00 67.94 96 LEU A CA 1
ATOM 771 C C . LEU A 1 96 ? 13.832 7.385 -28.755 1.00 67.94 96 LEU A C 1
ATOM 773 O O . LEU A 1 96 ? 13.464 7.754 -27.640 1.00 67.94 96 LEU A O 1
ATOM 777 N N . LEU A 1 97 ? 13.088 6.577 -29.516 1.00 66.62 97 LEU A N 1
ATOM 778 C CA . LEU A 1 97 ? 11.796 6.034 -29.079 1.00 66.62 97 LEU A CA 1
ATOM 779 C C . LEU A 1 97 ? 11.962 5.060 -27.905 1.00 66.62 97 LEU A C 1
ATOM 781 O O . LEU A 1 97 ? 11.220 5.143 -26.925 1.00 66.62 97 LEU A O 1
ATOM 785 N N . PHE A 1 98 ? 12.963 4.180 -27.961 1.00 66.00 98 PHE A N 1
ATOM 786 C CA . PHE A 1 98 ? 13.232 3.235 -26.875 1.00 66.00 98 PHE A CA 1
ATOM 787 C C . PHE A 1 98 ? 13.778 3.914 -25.620 1.00 66.00 98 PHE A C 1
ATOM 789 O O . PHE A 1 98 ? 13.410 3.534 -24.508 1.00 66.00 98 PHE A O 1
ATOM 796 N N . TRP A 1 99 ? 14.569 4.976 -25.779 1.00 69.50 99 TRP A N 1
ATOM 797 C CA . TRP A 1 99 ? 14.962 5.826 -24.659 1.00 69.50 99 TRP A CA 1
ATOM 798 C C . TRP A 1 99 ? 13.752 6.478 -23.974 1.00 69.50 99 TRP A C 1
ATOM 800 O O . TRP A 1 99 ? 13.678 6.502 -22.745 1.00 69.50 99 TRP A O 1
ATOM 810 N N . GLY A 1 100 ? 12.755 6.923 -24.749 1.00 69.12 100 GLY A N 1
ATOM 811 C CA . GLY A 1 100 ? 11.492 7.443 -24.218 1.00 69.12 100 GLY A CA 1
ATOM 812 C C . GLY A 1 100 ? 10.765 6.447 -23.306 1.00 69.12 100 GLY A C 1
ATOM 813 O O . GLY A 1 100 ? 10.331 6.820 -22.219 1.00 69.12 100 GLY A O 1
ATOM 814 N N . ILE A 1 101 ? 10.716 5.165 -23.688 1.00 68.44 101 ILE A N 1
ATOM 815 C CA . ILE A 1 101 ? 10.107 4.093 -22.876 1.00 68.44 101 ILE A CA 1
ATOM 816 C C . ILE A 1 101 ? 10.836 3.931 -21.533 1.00 68.44 101 ILE A C 1
ATOM 818 O O . ILE A 1 101 ? 10.191 3.812 -20.489 1.00 68.44 101 ILE A O 1
ATOM 822 N N . VAL A 1 102 ? 12.172 3.984 -21.541 1.00 67.56 102 VAL A N 1
ATOM 823 C CA . VAL A 1 102 ? 12.990 3.917 -20.318 1.00 67.56 102 VAL A CA 1
ATOM 824 C C . VAL A 1 102 ? 12.691 5.104 -19.396 1.00 67.56 102 VAL A C 1
ATOM 826 O O . VAL A 1 102 ? 12.446 4.910 -18.203 1.00 67.56 102 VAL A O 1
ATOM 829 N N . VAL A 1 103 ? 12.641 6.325 -19.939 1.00 77.56 103 VAL A N 1
ATOM 830 C CA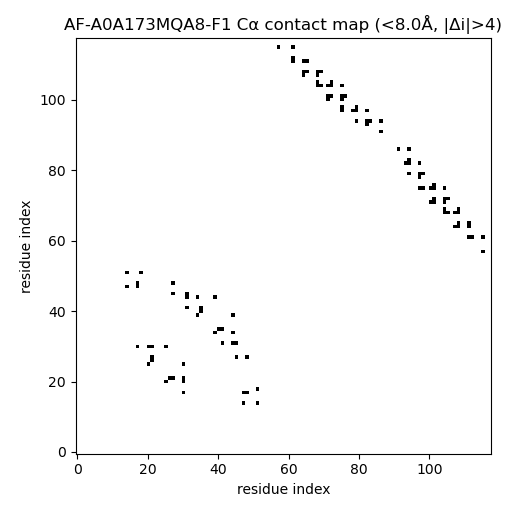 . VAL A 1 103 ? 12.332 7.543 -19.170 1.00 77.56 103 VAL A CA 1
ATOM 831 C C . VAL A 1 103 ? 10.924 7.483 -18.571 1.00 77.56 103 VAL A C 1
ATOM 833 O O . VAL A 1 103 ? 10.756 7.777 -17.388 1.00 77.56 103 VAL A O 1
ATOM 836 N N . THR A 1 104 ? 9.912 7.044 -19.327 1.00 72.06 104 THR A N 1
ATOM 837 C CA . THR A 1 104 ? 8.544 6.869 -18.808 1.00 72.06 104 THR A CA 1
ATOM 838 C C . THR A 1 104 ? 8.485 5.837 -17.678 1.00 72.06 104 THR A C 1
ATOM 840 O O . THR A 1 104 ? 7.792 6.063 -16.681 1.00 72.06 104 THR A O 1
ATOM 843 N N . GLY A 1 105 ? 9.243 4.739 -17.777 1.00 65.06 105 GLY A N 1
ATOM 844 C CA . GLY A 1 105 ? 9.382 3.759 -16.696 1.00 65.06 105 GLY A CA 1
ATOM 845 C C . GLY A 1 105 ? 9.945 4.382 -15.413 1.00 65.06 105 GLY A C 1
ATOM 846 O O . GLY A 1 105 ? 9.356 4.232 -14.342 1.00 65.06 105 GLY A O 1
ATOM 847 N N . ILE A 1 106 ? 11.025 5.163 -15.528 1.00 73.94 106 ILE A N 1
ATOM 848 C CA . ILE A 1 106 ? 11.651 5.870 -14.396 1.00 73.94 106 ILE A CA 1
ATOM 849 C C . ILE A 1 106 ? 10.685 6.886 -13.766 1.00 73.94 106 ILE A C 1
ATOM 851 O O . ILE A 1 106 ? 10.525 6.909 -12.545 1.00 73.94 106 ILE A O 1
ATOM 855 N N . VAL A 1 107 ? 9.996 7.696 -14.577 1.00 80.19 107 VAL A N 1
ATOM 856 C CA . VAL A 1 107 ? 9.015 8.683 -14.087 1.00 80.19 107 VAL A CA 1
ATOM 857 C C . VAL A 1 107 ? 7.861 8.002 -13.349 1.00 80.19 107 VAL A C 1
ATOM 859 O O . VAL A 1 107 ? 7.419 8.502 -12.316 1.00 80.19 107 VAL A O 1
ATOM 862 N N . THR A 1 108 ? 7.399 6.846 -13.826 1.00 70.75 108 THR A N 1
ATOM 863 C CA . THR A 1 108 ? 6.327 6.078 -13.173 1.00 70.75 108 THR A CA 1
ATOM 864 C C . THR A 1 108 ? 6.754 5.582 -11.788 1.00 70.75 108 THR A C 1
ATOM 866 O O . THR A 1 108 ? 5.984 5.708 -10.835 1.00 70.75 108 THR A O 1
ATOM 869 N N . ILE A 1 109 ? 7.998 5.105 -11.645 1.00 72.38 109 ILE A N 1
ATOM 870 C CA . ILE A 1 109 ? 8.571 4.721 -10.343 1.00 72.38 109 ILE A CA 1
ATOM 871 C C . ILE A 1 109 ? 8.639 5.933 -9.410 1.00 72.38 109 ILE A C 1
ATOM 873 O O . ILE A 1 109 ? 8.165 5.865 -8.277 1.00 72.38 109 ILE A O 1
ATOM 877 N N . ILE A 1 110 ? 9.196 7.054 -9.883 1.00 76.75 110 ILE A N 1
ATOM 878 C CA . ILE A 1 110 ? 9.337 8.272 -9.073 1.00 76.75 110 ILE A CA 1
ATOM 879 C C . ILE A 1 110 ? 7.968 8.788 -8.624 1.00 76.75 110 ILE A C 1
ATOM 881 O O . ILE A 1 110 ? 7.792 9.110 -7.451 1.00 76.75 110 ILE A O 1
ATOM 885 N N . ARG A 1 111 ? 6.978 8.816 -9.522 1.00 73.31 111 ARG A N 1
ATOM 886 C CA . ARG A 1 111 ? 5.608 9.225 -9.193 1.00 73.31 111 ARG A CA 1
ATOM 887 C C . ARG A 1 111 ? 4.986 8.314 -8.135 1.00 73.31 111 ARG A C 1
ATOM 889 O O . ARG A 1 111 ? 4.363 8.826 -7.211 1.00 73.31 111 ARG A O 1
ATOM 896 N N . GLY A 1 112 ? 5.190 6.999 -8.236 1.00 65.69 112 GLY A N 1
ATOM 897 C CA . GLY A 1 112 ? 4.754 6.042 -7.215 1.00 65.69 112 GLY A CA 1
ATOM 898 C C . GLY A 1 112 ? 5.404 6.291 -5.849 1.00 65.69 112 GLY A C 1
ATOM 899 O O . GLY A 1 112 ? 4.724 6.235 -4.829 1.00 65.69 112 GLY A O 1
ATOM 900 N N . MET A 1 113 ? 6.695 6.642 -5.821 1.00 73.06 113 MET A N 1
ATOM 901 C CA . MET A 1 113 ? 7.399 6.986 -4.578 1.00 73.06 113 MET A CA 1
ATOM 902 C C . MET A 1 113 ? 6.935 8.317 -3.971 1.00 73.06 113 MET A C 1
ATOM 904 O O . MET A 1 113 ? 6.844 8.425 -2.752 1.00 73.06 113 MET A O 1
ATOM 908 N N . ILE A 1 114 ? 6.649 9.329 -4.798 1.00 73.81 114 ILE A N 1
ATOM 909 C CA . ILE A 1 114 ? 6.158 10.634 -4.328 1.00 73.81 114 ILE A CA 1
ATOM 910 C C . ILE A 1 114 ? 4.754 10.496 -3.733 1.00 73.81 114 ILE A C 1
ATOM 912 O O . ILE A 1 114 ? 4.512 11.033 -2.657 1.00 73.81 114 ILE A O 1
ATOM 916 N N . LEU A 1 115 ? 3.856 9.754 -4.392 1.00 66.38 115 LEU A N 1
ATOM 917 C CA . LEU A 1 115 ? 2.483 9.563 -3.916 1.00 66.38 115 LEU A CA 1
ATOM 918 C C . LEU A 1 115 ? 2.425 8.857 -2.550 1.00 66.38 115 LEU A C 1
ATOM 920 O O . LEU A 1 115 ? 1.523 9.125 -1.779 1.00 66.38 115 LEU A O 1
ATOM 924 N N . TYR A 1 116 ? 3.388 7.981 -2.250 1.00 54.16 116 TYR A N 1
ATOM 925 C CA . TYR A 1 116 ? 3.466 7.266 -0.970 1.00 54.16 116 TYR A CA 1
ATOM 926 C C . TYR A 1 116 ? 4.185 8.056 0.140 1.00 54.16 116 TYR A C 1
ATOM 928 O O . TYR A 1 116 ? 4.145 7.672 1.306 1.00 54.16 116 TYR A O 1
ATOM 936 N N . ARG A 1 117 ? 4.903 9.133 -0.208 1.00 50.00 117 ARG A N 1
ATOM 937 C CA . ARG A 1 117 ? 5.585 9.991 0.775 1.00 50.00 117 ARG A CA 1
ATOM 938 C C . ARG A 1 117 ? 4.694 11.132 1.282 1.00 50.00 117 ARG A C 1
ATOM 940 O O . ARG A 1 117 ? 5.016 11.697 2.327 1.00 50.00 117 ARG A O 1
ATOM 947 N N . SER A 1 118 ? 3.654 11.493 0.532 1.00 45.28 118 SER A N 1
ATOM 948 C CA . SER A 1 118 ? 2.678 12.525 0.900 1.00 45.28 118 SER A CA 1
ATOM 949 C C . SER A 1 118 ? 1.451 11.925 1.565 1.00 45.28 118 SER A C 1
ATOM 951 O O . SER A 1 118 ? 0.785 12.723 2.259 1.00 45.28 118 SER A O 1
#

pLDDT: mean 76.12, std 11.79, range [45.28, 91.5]